Protein AF-A0A1A8PJB1-F1 (afdb_monomer_lite)

pLDDT: mean 85.94, std 9.4, range [40.59, 97.31]

Foldseek 3Di:
DDFDWDDDDDDPDDDDDDDPDPDPPDDPQDFDDPVVVLVVQLVVQVVDPPGDSVCSNPPDDPDDDDDDDDDDDDDDDDDIDTDDDDDDDDPPDDQQAPVDPWDDRNVDDDDDDDPSDDDDDDDDTGNPGDDDQDPVCSVVPPDDD

Radius of gyration: 31.72 Å; chains: 1; bounding box: 58×44×78 Å

InterPro domains:
  IPR052789 Protein SSUH2 homolog [PTHR48465] (6-145)

Sequence (145 aa):
GGGGFLPPPMPAFPAPQPMPGPEQPHWNIPSISEDTAREAFVLYASSKCCYSPAPAKDCVITGMEAFNTYRYTLETFTESRSTEWSHEPYNGQPVDAFTQPPPGAWDIPSKIPTFFAEGKQQIKVPYTSSMKACHNCLGIGHKPC

Secondary structure (DSSP, 8-state):
---PPBPPPPPSSPPPPPPPPPP------PPPPHHHHHHHHHHHHHTSTT--SHHHHH-------PPP------------B----------S----TTSSPPPPTTTSPPPPPPTTS------PPTT-------TTTTTS-SS--

Organism: NCBI:txid704102

Structure (mmCIF, N/CA/C/O backbone):
data_AF-A0A1A8PJB1-F1
#
_entry.id   AF-A0A1A8PJB1-F1
#
loop_
_atom_site.group_PDB
_atom_site.id
_atom_site.type_symbol
_atom_site.label_atom_id
_atom_site.label_alt_id
_atom_site.label_comp_id
_atom_site.label_asym_id
_atom_site.label_entity_id
_atom_site.label_seq_id
_atom_site.pdbx_PDB_ins_code
_atom_site.Cartn_x
_atom_site.Cartn_y
_atom_site.Cartn_z
_atom_site.occupancy
_atom_site.B_iso_or_equiv
_atom_site.auth_seq_id
_atom_site.auth_comp_id
_atom_site.auth_asym_id
_atom_site.auth_atom_id
_atom_site.pdbx_PDB_model_num
ATOM 1 N N . GLY A 1 1 ? 24.171 -3.758 -13.011 1.00 40.59 1 GLY A N 1
ATOM 2 C CA . GLY A 1 1 ? 24.223 -2.573 -12.134 1.00 40.59 1 GLY A CA 1
ATOM 3 C C . GLY A 1 1 ? 22.888 -2.469 -11.442 1.00 40.59 1 GLY A C 1
ATOM 4 O O . GLY A 1 1 ? 21.890 -2.618 -12.131 1.00 40.59 1 GLY A O 1
ATOM 5 N N . GLY A 1 2 ? 22.884 -2.362 -10.113 1.00 46.12 2 GLY A N 1
ATOM 6 C CA . GLY A 1 2 ? 21.705 -2.562 -9.267 1.00 46.12 2 GLY A CA 1
ATOM 7 C C . GLY A 1 2 ? 20.531 -1.653 -9.625 1.00 46.12 2 GLY A C 1
ATOM 8 O O . GLY A 1 2 ? 20.654 -0.432 -9.566 1.00 46.12 2 GLY A O 1
ATOM 9 N N . GLY A 1 3 ? 19.403 -2.271 -9.980 1.00 55.69 3 GLY A N 1
ATOM 10 C CA . GLY A 1 3 ? 18.110 -1.610 -10.123 1.00 55.69 3 GLY A CA 1
ATOM 11 C C . GLY A 1 3 ? 17.572 -1.256 -8.743 1.00 55.69 3 GLY A C 1
ATOM 12 O O . GLY A 1 3 ? 16.820 -2.023 -8.149 1.00 55.69 3 GLY A O 1
ATOM 13 N N . GLY A 1 4 ? 18.028 -0.129 -8.201 1.00 65.31 4 GLY A N 1
ATOM 14 C CA . GLY A 1 4 ? 17.461 0.440 -6.984 1.00 65.31 4 GLY A CA 1
ATOM 15 C C . GLY A 1 4 ? 16.007 0.851 -7.208 1.00 65.31 4 GLY A C 1
ATOM 16 O O . GLY A 1 4 ? 15.612 1.198 -8.322 1.00 65.31 4 GLY A O 1
ATOM 17 N N . PHE A 1 5 ? 15.213 0.806 -6.142 1.00 74.56 5 PHE A N 1
ATOM 18 C CA . PHE A 1 5 ? 13.860 1.351 -6.141 1.00 74.56 5 PHE A CA 1
ATOM 19 C C . PHE A 1 5 ? 13.893 2.832 -6.526 1.00 74.56 5 PHE A C 1
ATOM 21 O O . PHE A 1 5 ? 14.619 3.619 -5.915 1.00 74.56 5 PHE A O 1
ATOM 28 N N . LEU A 1 6 ? 13.123 3.206 -7.549 1.00 82.75 6 LEU A N 1
ATOM 29 C CA . LEU A 1 6 ? 13.047 4.585 -8.021 1.00 82.75 6 LEU A CA 1
ATOM 30 C C . LEU A 1 6 ? 11.912 5.301 -7.276 1.00 82.75 6 LEU A C 1
ATOM 32 O O . LEU A 1 6 ? 10.756 4.898 -7.435 1.00 82.75 6 LEU A O 1
ATOM 36 N N . PRO A 1 7 ? 12.192 6.341 -6.469 1.00 86.19 7 PRO A N 1
ATOM 37 C CA . PRO A 1 7 ? 11.142 7.063 -5.763 1.00 86.19 7 PRO A CA 1
ATOM 38 C C . PRO A 1 7 ? 10.238 7.809 -6.757 1.00 86.19 7 PRO A C 1
ATOM 40 O O . PRO A 1 7 ? 10.724 8.245 -7.807 1.00 86.19 7 PRO A O 1
ATOM 43 N N . PRO A 1 8 ? 8.936 7.957 -6.456 1.00 86.94 8 PRO A N 1
ATOM 44 C CA . PRO A 1 8 ? 8.055 8.798 -7.255 1.00 86.94 8 PRO A CA 1
ATOM 45 C C . PRO A 1 8 ? 8.516 10.261 -7.212 1.00 86.94 8 PRO A C 1
ATOM 47 O O . PRO A 1 8 ? 9.159 10.678 -6.241 1.00 86.94 8 PRO A O 1
ATOM 50 N N . P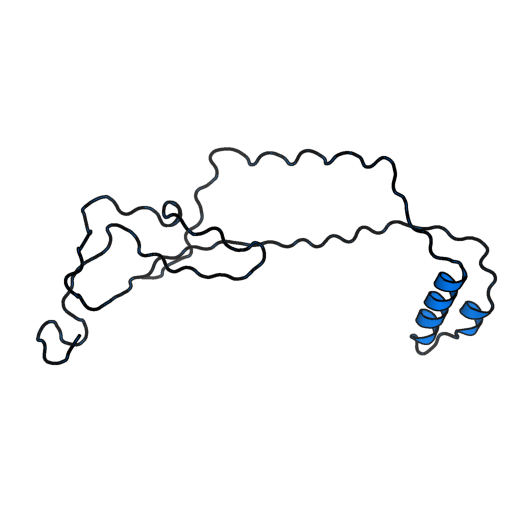RO A 1 9 ? 8.196 11.059 -8.247 1.00 87.81 9 PRO A N 1
ATOM 51 C CA . PRO A 1 9 ? 8.459 12.489 -8.216 1.00 87.81 9 PRO A CA 1
ATOM 52 C C . PRO A 1 9 ? 7.720 13.136 -7.039 1.00 87.81 9 PRO A C 1
ATOM 54 O O . PRO A 1 9 ? 6.590 12.766 -6.712 1.00 87.81 9 PRO A O 1
ATOM 57 N N . MET A 1 10 ? 8.359 14.122 -6.407 1.00 86.31 10 MET A N 1
ATOM 58 C CA . MET A 1 10 ? 7.714 14.910 -5.360 1.00 86.31 10 MET A CA 1
ATOM 59 C C . MET A 1 10 ? 6.486 15.628 -5.939 1.00 86.31 10 MET A C 1
ATOM 61 O O . MET A 1 10 ? 6.605 16.269 -6.988 1.00 86.31 10 MET A O 1
ATOM 65 N N . PRO A 1 11 ? 5.319 15.562 -5.274 1.00 83.00 11 PRO A N 1
ATOM 66 C CA . PRO A 1 11 ? 4.149 16.320 -5.691 1.00 83.00 11 PRO A CA 1
ATOM 67 C C . PRO A 1 11 ? 4.476 17.815 -5.765 1.00 83.00 11 PRO A C 1
ATOM 69 O O . PRO A 1 11 ? 5.016 18.385 -4.819 1.00 83.00 11 PRO A O 1
ATOM 72 N N . ALA A 1 12 ? 4.126 18.460 -6.881 1.00 83.94 12 ALA A N 1
ATOM 73 C CA . ALA A 1 12 ? 4.338 19.899 -7.065 1.00 83.94 12 ALA A CA 1
ATOM 74 C C . ALA A 1 12 ? 3.462 20.755 -6.132 1.00 83.94 12 ALA A C 1
ATOM 76 O O . ALA A 1 12 ? 3.770 21.918 -5.879 1.00 83.94 12 ALA A O 1
ATOM 77 N N . PHE A 1 13 ? 2.378 20.174 -5.614 1.00 83.31 13 PHE A N 1
ATOM 78 C CA . PHE A 1 13 ? 1.441 20.822 -4.709 1.00 83.31 13 PHE A CA 1
ATOM 79 C C . PHE A 1 13 ? 1.197 19.941 -3.482 1.00 83.31 13 PHE A C 1
ATOM 81 O O . PHE A 1 13 ? 1.224 18.711 -3.602 1.00 83.31 13 PHE A O 1
ATOM 88 N N . PRO A 1 14 ? 0.933 20.545 -2.309 1.00 81.19 14 PRO A N 1
ATOM 89 C CA . PRO A 1 14 ? 0.502 19.801 -1.136 1.00 81.19 14 PRO A CA 1
ATOM 90 C C . PRO A 1 14 ? -0.729 18.955 -1.458 1.00 81.19 14 PRO A C 1
ATOM 92 O O . PRO A 1 14 ? -1.630 19.405 -2.171 1.00 81.19 14 PRO A O 1
ATOM 95 N N . ALA A 1 15 ? -0.784 17.743 -0.905 1.00 79.44 15 ALA A N 1
ATOM 96 C CA . ALA A 1 15 ? -2.002 16.951 -0.959 1.00 79.44 15 ALA A CA 1
ATOM 97 C C . ALA A 1 15 ? -3.159 17.760 -0.336 1.00 79.44 15 ALA A C 1
ATOM 99 O O . ALA A 1 15 ? -2.946 18.417 0.693 1.00 79.44 15 ALA A O 1
ATOM 100 N N . PRO A 1 16 ? -4.368 17.734 -0.928 1.00 83.44 16 PRO A N 1
ATOM 101 C CA . PRO A 1 16 ? -5.537 18.348 -0.320 1.00 83.44 16 PRO A CA 1
ATOM 102 C C . PRO A 1 16 ? -5.703 17.839 1.110 1.00 83.44 16 PRO A C 1
ATOM 104 O O . PRO A 1 16 ? -5.630 16.635 1.362 1.00 83.44 16 PRO A O 1
ATOM 107 N N . GLN A 1 17 ? -5.911 18.757 2.051 1.00 80.75 17 GLN A N 1
ATOM 108 C CA . GLN A 1 17 ? -6.223 18.364 3.417 1.00 80.75 17 GLN A CA 1
ATOM 109 C C . GLN A 1 17 ? -7.581 17.648 3.412 1.00 80.75 17 GLN A C 1
ATOM 111 O O . GLN A 1 17 ? -8.526 18.170 2.810 1.00 80.75 17 GLN A O 1
ATOM 116 N N . PRO A 1 18 ? -7.702 16.473 4.055 1.00 79.44 18 PRO A N 1
ATOM 117 C CA . PRO A 1 18 ? -8.993 15.828 4.222 1.00 79.44 18 PRO A CA 1
ATOM 118 C C . PRO A 1 18 ? -9.945 16.801 4.917 1.00 79.44 18 PRO A C 1
ATOM 120 O O . PRO A 1 18 ? -9.634 17.321 5.989 1.00 79.44 18 PRO A O 1
ATOM 123 N N . MET A 1 19 ? -11.097 17.067 4.305 1.00 81.19 19 MET A N 1
ATOM 124 C CA . MET A 1 19 ? -12.145 17.817 4.988 1.00 81.19 19 MET A CA 1
ATOM 125 C C . MET A 1 19 ? -12.679 16.949 6.134 1.00 81.19 19 MET A C 1
ATOM 127 O O . MET A 1 19 ? -12.835 15.738 5.937 1.00 81.19 19 MET A O 1
ATOM 131 N N . PRO A 1 20 ? -12.967 17.526 7.315 1.00 78.56 20 PRO A N 1
ATOM 132 C CA . PRO A 1 20 ? -13.700 16.815 8.349 1.00 78.56 20 PRO A CA 1
ATOM 133 C C . PRO A 1 20 ? -14.960 16.210 7.731 1.00 78.56 20 PRO A C 1
ATOM 135 O O . PRO A 1 20 ? -15.709 16.902 7.036 1.00 78.56 20 PRO A O 1
ATOM 138 N N . GLY A 1 21 ? -15.157 14.907 7.935 1.00 71.38 21 GLY A N 1
ATOM 139 C CA . GLY A 1 21 ? -16.388 14.249 7.515 1.00 71.38 21 GLY A CA 1
ATOM 140 C C . GLY A 1 21 ? -17.603 14.923 8.164 1.00 71.38 21 GLY A C 1
ATOM 141 O O . GLY A 1 21 ? -17.450 15.587 9.194 1.00 71.38 21 GLY A O 1
ATOM 142 N N . PRO A 1 22 ? -18.804 14.776 7.581 1.00 76.75 22 PRO A N 1
ATOM 143 C CA . PRO A 1 22 ? -20.014 15.314 8.184 1.00 76.75 22 PRO A CA 1
ATOM 144 C C . PRO A 1 22 ? -20.141 14.814 9.624 1.00 76.75 22 PRO A C 1
ATOM 146 O O . PRO A 1 22 ? -19.991 13.619 9.894 1.00 76.75 22 PRO A O 1
ATOM 149 N N . GLU A 1 23 ? -20.402 15.744 10.541 1.00 69.50 23 GLU A N 1
ATOM 150 C CA . GLU A 1 23 ? -20.736 15.423 11.923 1.00 69.50 23 GLU A CA 1
ATOM 151 C C . GLU A 1 23 ? -21.934 14.468 11.895 1.00 69.50 23 GLU A C 1
ATOM 153 O O . GLU A 1 23 ? -22.907 14.726 11.187 1.00 69.50 23 GLU A O 1
ATOM 158 N N . GLN A 1 24 ? -21.843 13.325 12.577 1.00 67.00 24 GLN A N 1
ATOM 159 C CA . GLN A 1 24 ? -22.971 12.404 12.690 1.00 67.00 24 GLN A CA 1
ATOM 160 C C . GLN A 1 24 ? -23.766 12.785 13.942 1.00 67.00 24 GLN A C 1
ATOM 162 O O . GLN A 1 24 ? -23.339 12.448 15.048 1.00 67.00 24 GLN A O 1
ATOM 167 N N . PRO A 1 25 ? -24.902 13.498 13.806 1.00 66.62 25 PRO A N 1
ATOM 168 C CA . PRO A 1 25 ? -25.609 14.066 14.951 1.00 66.62 25 PRO A CA 1
ATOM 169 C C . PRO A 1 25 ? -26.384 13.016 15.755 1.00 66.62 25 PRO A C 1
ATOM 171 O O . PRO A 1 25 ? -26.809 13.299 16.870 1.00 66.62 25 PRO A O 1
ATOM 174 N N . HIS A 1 26 ? -26.605 11.819 15.201 1.00 67.19 26 HIS A N 1
ATOM 175 C CA . HIS A 1 26 ? -27.477 10.819 15.807 1.00 67.19 26 HIS A CA 1
ATOM 176 C C . HIS A 1 26 ? -26.881 9.413 15.715 1.00 67.19 26 HIS A C 1
ATOM 178 O O . HIS A 1 26 ? -27.142 8.652 14.781 1.00 67.19 26 HIS A O 1
ATOM 184 N N . TRP A 1 27 ? -26.091 9.051 16.722 1.00 67.31 27 TRP A N 1
ATOM 185 C CA . TRP A 1 27 ? -25.603 7.688 16.896 1.00 67.31 27 TRP A CA 1
ATOM 186 C C . TRP A 1 27 ? -26.711 6.834 17.517 1.00 67.31 27 TRP A C 1
ATOM 188 O O . TRP A 1 27 ? -27.001 6.953 18.704 1.00 67.31 27 TRP A O 1
ATOM 198 N N . ASN A 1 28 ? -27.342 5.964 16.726 1.00 68.81 28 ASN A N 1
ATOM 199 C CA . ASN A 1 28 ? -28.167 4.888 17.280 1.00 68.81 28 ASN A CA 1
ATOM 200 C C . ASN A 1 28 ? -27.234 3.783 17.776 1.00 68.81 28 ASN A C 1
ATOM 202 O O . ASN A 1 28 ? -26.837 2.913 17.004 1.00 68.81 28 ASN A O 1
ATOM 206 N N . ILE A 1 29 ? -26.842 3.860 19.048 1.00 69.62 29 ILE A N 1
ATOM 207 C CA . ILE A 1 29 ? -26.016 2.843 19.700 1.00 69.62 29 ILE A CA 1
ATOM 208 C C . ILE A 1 29 ? -26.941 1.675 20.058 1.00 69.62 29 ILE A C 1
ATOM 210 O O . ILE A 1 29 ? -27.820 1.854 20.904 1.00 69.62 29 ILE A O 1
ATOM 214 N N . PRO A 1 30 ? -26.794 0.492 19.435 1.00 71.62 30 PRO A N 1
ATOM 215 C CA . PRO A 1 30 ? -27.602 -0.658 19.801 1.00 71.62 30 PRO A CA 1
ATOM 216 C C . PRO A 1 30 ? -27.238 -1.061 21.229 1.00 71.62 30 PRO A C 1
ATOM 218 O O . PRO A 1 30 ? -26.091 -1.415 21.507 1.00 71.62 30 PRO A O 1
ATOM 221 N N . SER A 1 31 ? -28.202 -1.001 22.142 1.00 79.12 31 SER A N 1
ATOM 222 C CA . SER A 1 31 ? -28.050 -1.613 23.453 1.00 79.12 31 SER A CA 1
ATOM 223 C C . SER A 1 31 ? -28.301 -3.114 23.331 1.00 79.12 31 SER A C 1
ATOM 225 O O . SER A 1 31 ? -29.216 -3.564 22.640 1.00 79.12 31 SER A O 1
ATOM 227 N N . ILE A 1 32 ? -27.460 -3.907 23.987 1.00 89.00 32 ILE A N 1
ATOM 228 C CA . ILE A 1 32 ? -27.728 -5.334 24.169 1.00 89.00 32 ILE A CA 1
ATOM 229 C C . ILE A 1 32 ? -28.776 -5.509 25.272 1.00 89.00 32 ILE A C 1
ATOM 231 O O . ILE A 1 32 ? -28.885 -4.665 26.164 1.00 89.00 32 ILE A O 1
ATOM 235 N N . SER A 1 33 ? -29.543 -6.600 25.221 1.00 91.50 33 SER A N 1
ATOM 236 C CA . SER A 1 33 ? -30.463 -6.936 26.309 1.00 91.50 33 SER A CA 1
ATOM 237 C C . SER A 1 33 ? -29.695 -7.333 27.570 1.00 91.50 33 SER A C 1
ATOM 239 O O . SER A 1 33 ? -28.541 -7.767 27.498 1.00 91.50 33 SER A O 1
ATOM 241 N N . GLU A 1 34 ? -30.350 -7.224 28.726 1.00 91.19 34 GLU A N 1
ATOM 242 C CA . GLU A 1 34 ? -29.787 -7.674 30.002 1.00 91.19 34 GLU A CA 1
ATOM 243 C C . GLU A 1 34 ? -29.370 -9.151 29.948 1.00 91.19 34 GLU A C 1
ATOM 245 O O . GLU A 1 34 ? -28.266 -9.494 30.369 1.00 91.19 34 GLU A O 1
ATOM 250 N N . ASP A 1 35 ? -30.203 -10.006 29.347 1.00 92.56 35 ASP A N 1
ATOM 251 C CA . ASP A 1 35 ? -29.911 -11.432 29.172 1.00 92.56 35 ASP A CA 1
ATOM 252 C C . ASP A 1 35 ? -28.630 -11.651 28.358 1.00 92.56 35 ASP A C 1
ATOM 254 O O . ASP A 1 35 ? -27.757 -12.418 28.761 1.00 92.56 35 ASP A O 1
ATOM 258 N N . THR A 1 36 ? -28.457 -10.902 27.263 1.00 93.56 36 THR A N 1
ATOM 259 C CA . THR A 1 36 ? -27.252 -10.986 26.422 1.00 93.56 36 THR A CA 1
ATOM 260 C C . THR A 1 36 ? -26.010 -10.539 27.196 1.00 93.56 36 THR A C 1
ATOM 262 O O . THR A 1 36 ? -24.958 -11.179 27.123 1.00 93.56 36 THR A O 1
ATOM 265 N N . ALA A 1 37 ? -26.117 -9.446 27.960 1.00 91.88 37 ALA A N 1
ATOM 266 C CA . ALA A 1 37 ? -25.023 -8.947 28.791 1.00 91.88 37 ALA A CA 1
ATOM 267 C C . ALA A 1 37 ? -24.628 -9.967 29.872 1.00 91.88 37 ALA A C 1
ATOM 269 O O . ALA A 1 37 ? -23.439 -10.210 30.099 1.00 91.88 37 ALA A O 1
ATOM 270 N N . ARG A 1 38 ? -25.623 -10.604 30.496 1.00 94.06 38 ARG A N 1
ATOM 271 C CA . ARG A 1 38 ? -25.445 -11.644 31.512 1.00 94.06 38 ARG A CA 1
ATOM 272 C C . ARG A 1 38 ? -24.772 -12.882 30.937 1.00 94.06 38 ARG A C 1
ATOM 274 O O . ARG A 1 38 ? -23.769 -13.333 31.487 1.00 94.06 38 ARG A O 1
ATOM 281 N N . GLU A 1 39 ? -25.262 -13.403 29.817 1.00 95.50 39 GLU A N 1
ATOM 282 C CA . GLU A 1 39 ? -24.664 -14.557 29.140 1.00 95.50 39 GLU A CA 1
ATOM 283 C C . GLU A 1 39 ? -23.200 -14.297 28.767 1.00 95.50 39 GLU A C 1
ATOM 285 O O . GLU A 1 39 ? -22.327 -15.115 29.070 1.00 9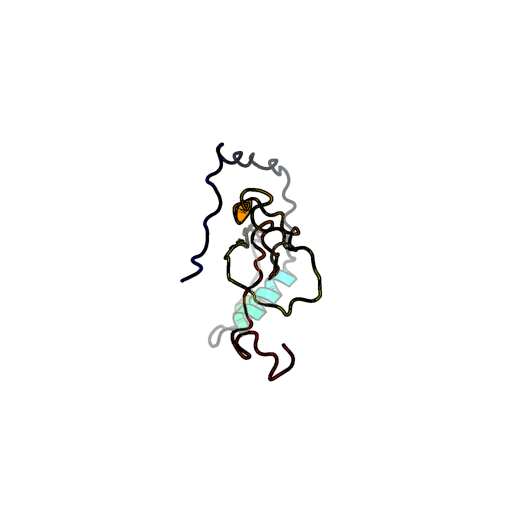5.50 39 GLU A O 1
ATOM 290 N N . ALA A 1 40 ? -22.902 -13.125 28.195 1.00 94.62 40 ALA A N 1
ATOM 291 C CA . ALA A 1 40 ? -21.537 -12.724 27.870 1.00 94.62 40 ALA A CA 1
ATOM 292 C C . ALA A 1 40 ? -20.642 -12.636 29.120 1.00 94.62 40 ALA A C 1
ATOM 294 O O . ALA A 1 40 ? -19.494 -13.094 29.097 1.00 94.62 40 ALA A O 1
ATOM 295 N N . PHE A 1 41 ? -21.158 -12.103 30.233 1.00 94.44 41 PHE A N 1
ATOM 296 C CA . PHE A 1 41 ? -20.407 -12.012 31.485 1.00 94.44 41 PHE A CA 1
ATOM 297 C C . PHE A 1 41 ? -20.142 -13.392 32.105 1.00 94.44 41 PHE A C 1
ATOM 299 O O . PHE A 1 41 ? -19.029 -13.667 32.563 1.00 94.44 41 PHE A O 1
ATOM 306 N N . VAL A 1 42 ? -21.122 -14.298 32.050 1.00 96.44 42 VAL A N 1
ATOM 307 C CA . VAL A 1 42 ? -20.975 -15.694 32.491 1.00 96.44 42 VAL A CA 1
ATOM 308 C C . VAL A 1 42 ? -19.944 -16.437 31.643 1.00 96.44 42 VAL A C 1
ATOM 310 O O . VAL A 1 42 ? -19.098 -17.145 32.200 1.00 96.44 42 VAL A O 1
ATOM 313 N N . LEU A 1 43 ? -19.972 -16.263 30.317 1.00 97.31 43 LEU A N 1
ATOM 314 C CA . LEU A 1 43 ? -18.978 -16.832 29.402 1.00 97.31 43 LEU A CA 1
ATOM 315 C C . LEU A 1 43 ? -17.570 -16.322 29.730 1.00 97.31 43 LEU A C 1
ATOM 317 O O . LEU A 1 43 ? -16.636 -17.117 29.853 1.00 97.31 43 LEU A O 1
ATOM 321 N N . TYR A 1 44 ? -17.423 -15.012 29.945 1.00 96.31 44 TYR A N 1
ATOM 322 C CA . TYR A 1 44 ? -16.152 -14.412 30.344 1.00 96.31 44 TYR A CA 1
ATOM 323 C C . TYR A 1 44 ? -15.642 -14.984 31.671 1.00 96.31 44 TYR A C 1
ATOM 325 O O . TYR A 1 44 ? -14.495 -15.429 31.734 1.00 96.31 44 TYR A O 1
ATOM 333 N N . ALA A 1 45 ? -16.481 -15.027 32.710 1.00 96.75 45 ALA A N 1
ATOM 334 C CA . ALA A 1 45 ? -16.093 -15.553 34.017 1.00 96.75 45 ALA A CA 1
ATOM 335 C C . ALA A 1 45 ? -15.685 -17.032 33.936 1.00 96.75 45 ALA A C 1
ATOM 337 O O . ALA A 1 45 ? -14.649 -17.413 34.471 1.00 96.75 45 ALA A O 1
ATOM 338 N N . SER A 1 46 ? -16.438 -17.840 33.184 1.00 95.81 46 SER A N 1
ATOM 339 C CA . SER A 1 46 ? -16.153 -19.270 32.990 1.00 95.81 46 SER A CA 1
ATOM 340 C C . SER A 1 46 ? -14.855 -19.527 32.211 1.00 95.81 46 SER A C 1
ATOM 342 O O . SER A 1 46 ? -14.259 -20.591 32.347 1.00 95.81 46 SER A O 1
ATOM 344 N N . SER A 1 47 ? -14.388 -18.559 31.410 1.00 96.75 47 SER A N 1
ATOM 345 C CA . SER A 1 47 ? -13.126 -18.662 30.660 1.00 96.75 47 SER A CA 1
ATOM 346 C C . SER A 1 47 ? -11.868 -18.461 31.517 1.00 96.75 47 SER A C 1
ATOM 348 O O . SER A 1 47 ? -10.751 -18.685 31.043 1.00 96.75 47 SER A O 1
ATOM 350 N N . LYS A 1 48 ? -12.011 -18.005 32.768 1.00 95.88 48 LYS A N 1
ATOM 351 C CA . LYS A 1 48 ? -10.891 -17.745 33.681 1.00 95.88 48 LYS A CA 1
ATOM 352 C C . LYS A 1 48 ? -10.782 -18.878 34.700 1.00 95.88 48 LYS A C 1
ATOM 354 O O . LYS A 1 48 ? -11.757 -19.206 35.357 1.00 95.88 48 LYS A O 1
ATOM 359 N N . CYS A 1 49 ? -9.573 -19.420 34.885 1.00 91.50 49 CYS A N 1
ATOM 360 C CA . CYS A 1 49 ? -9.281 -20.593 35.736 1.00 91.50 49 CYS A CA 1
ATOM 361 C C . CYS A 1 49 ? -9.856 -20.548 37.154 1.00 91.50 49 CYS A C 1
ATOM 363 O O . CYS A 1 49 ? -10.003 -21.573 37.809 1.00 91.50 49 CYS A O 1
ATOM 365 N N . CYS A 1 50 ? -10.056 -19.338 37.656 1.00 91.06 50 CYS A N 1
ATOM 366 C CA . CYS A 1 50 ? -10.079 -19.051 39.072 1.00 91.06 50 CYS A CA 1
ATOM 367 C C . CYS A 1 50 ? -11.218 -18.081 39.418 1.00 91.06 50 CYS A C 1
ATOM 369 O O . CYS A 1 50 ? -11.284 -17.575 40.536 1.00 91.06 50 CYS A O 1
ATOM 371 N N . TYR A 1 51 ? -12.099 -17.791 38.453 1.00 94.69 51 TYR A N 1
ATOM 372 C CA . TYR A 1 51 ? -13.312 -17.013 38.680 1.00 94.69 51 TYR A CA 1
ATOM 373 C C . TYR A 1 51 ? -14.476 -17.973 38.885 1.00 94.69 51 TYR A C 1
ATOM 375 O O . TYR A 1 51 ? -14.654 -18.931 38.136 1.00 94.69 51 TYR A O 1
ATOM 383 N N . SER A 1 52 ? -15.297 -17.699 39.895 1.00 92.69 52 SER A N 1
ATOM 384 C CA . SER A 1 52 ? -16.607 -18.332 39.979 1.00 92.69 52 SER A CA 1
ATOM 385 C C . SER A 1 52 ? -17.551 -17.631 38.999 1.00 92.69 52 SER A C 1
ATOM 387 O O . SER A 1 52 ? -17.611 -16.401 39.013 1.00 92.69 52 SER A O 1
ATOM 389 N N . PRO A 1 53 ? -18.319 -18.362 38.174 1.00 94.25 53 PRO A N 1
ATOM 390 C CA . PRO A 1 53 ? -19.362 -17.766 37.348 1.00 94.25 53 PRO A CA 1
ATOM 391 C C . PRO A 1 53 ? -20.635 -17.442 38.146 1.00 94.25 53 PRO A C 1
ATOM 393 O O . PRO A 1 53 ? -21.511 -16.766 37.615 1.00 94.25 53 PRO A O 1
ATOM 396 N N . ALA A 1 54 ? -20.762 -17.912 39.397 1.00 94.38 54 ALA A N 1
ATOM 397 C CA . ALA A 1 54 ? -21.968 -17.718 40.208 1.00 94.38 54 ALA A CA 1
ATOM 398 C C . ALA A 1 54 ? -22.343 -16.231 40.389 1.00 94.38 54 ALA A C 1
ATOM 400 O O . ALA A 1 54 ? -23.482 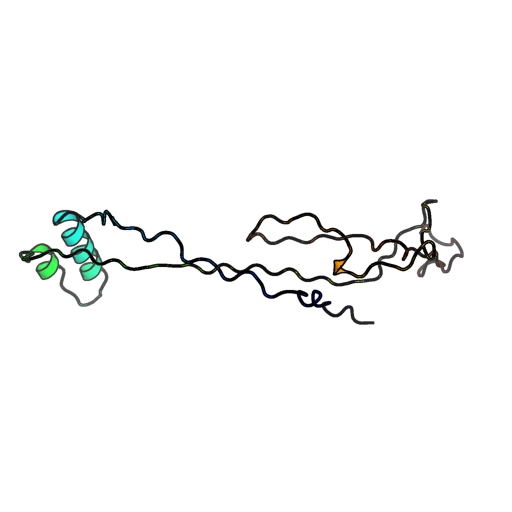-15.884 40.090 1.00 94.38 54 ALA A O 1
ATOM 401 N N . PRO A 1 55 ? -21.411 -15.308 40.718 1.00 93.38 55 PRO A N 1
ATOM 402 C CA . PRO A 1 55 ? -21.738 -13.885 40.791 1.00 93.38 55 PRO A CA 1
ATOM 403 C C . PRO A 1 55 ? -22.262 -13.303 39.474 1.00 93.38 55 PRO A C 1
ATOM 405 O O . PRO A 1 55 ? -23.126 -12.444 39.511 1.00 93.38 55 PRO A O 1
ATOM 408 N N . ALA A 1 56 ? -21.779 -13.765 38.315 1.00 93.00 56 ALA A N 1
ATOM 409 C CA . ALA A 1 56 ? -22.261 -13.290 37.015 1.00 93.00 56 ALA A CA 1
ATOM 410 C C . ALA A 1 56 ? -23.664 -13.826 36.669 1.00 93.00 56 ALA A C 1
ATOM 412 O O . ALA A 1 56 ? -24.412 -13.169 35.951 1.00 93.00 56 ALA A O 1
ATOM 413 N N . LYS A 1 57 ? -24.030 -15.011 37.178 1.00 92.62 57 LYS A N 1
ATOM 414 C CA . LYS A 1 57 ? -25.367 -15.599 36.999 1.00 92.62 57 LYS A CA 1
ATOM 415 C C . LYS A 1 57 ? -26.394 -14.937 37.909 1.00 92.62 57 LYS A C 1
ATOM 417 O O . LYS A 1 57 ? -27.443 -14.519 37.427 1.00 92.62 57 LYS A O 1
ATOM 422 N N . ASP A 1 58 ? -26.049 -14.807 39.186 1.00 93.50 58 ASP A N 1
ATOM 423 C CA . ASP A 1 58 ? -27.002 -14.510 40.256 1.00 93.50 58 ASP A CA 1
ATOM 424 C C . ASP A 1 58 ? -27.059 -13.017 40.624 1.00 93.50 58 ASP A C 1
ATOM 426 O O . ASP A 1 58 ? -27.889 -12.611 41.439 1.00 93.50 58 ASP A O 1
ATOM 430 N N . CYS A 1 59 ? -26.186 -12.171 40.058 1.00 89.62 59 CYS A N 1
ATOM 431 C CA . CYS A 1 59 ? -26.218 -10.739 40.346 1.00 89.62 59 CYS A CA 1
ATOM 432 C C . CYS A 1 59 ? -27.466 -10.052 39.782 1.00 89.62 59 CYS A C 1
ATOM 434 O O . CYS A 1 59 ? -27.979 -10.383 38.709 1.00 89.62 59 CYS A O 1
ATOM 436 N N . VAL A 1 60 ? -27.904 -9.009 40.482 1.00 91.94 60 VAL A N 1
ATOM 437 C CA . VAL A 1 60 ? -28.895 -8.062 39.971 1.00 91.94 60 VAL A CA 1
ATOM 438 C C . VAL A 1 60 ? -28.152 -6.968 39.210 1.00 91.94 60 VAL A C 1
ATOM 440 O O . VAL A 1 60 ? -27.285 -6.303 39.779 1.00 91.94 60 VAL A O 1
ATOM 443 N N . ILE A 1 61 ? -28.475 -6.786 37.929 1.00 88.94 61 ILE A N 1
ATOM 444 C CA . ILE A 1 61 ? -27.927 -5.690 37.127 1.00 88.94 61 ILE A CA 1
ATOM 445 C C . ILE A 1 61 ? -28.706 -4.426 37.495 1.00 88.94 61 ILE A C 1
ATOM 447 O O . ILE A 1 61 ? -29.910 -4.339 37.284 1.00 88.94 61 ILE A O 1
ATOM 451 N N . THR A 1 62 ? -28.027 -3.455 38.105 1.00 91.56 62 THR A N 1
ATOM 452 C CA . THR A 1 62 ? -28.651 -2.213 38.596 1.00 91.56 62 THR A CA 1
ATOM 453 C C . THR A 1 62 ? -28.623 -1.076 37.577 1.00 91.56 62 THR A C 1
ATOM 455 O O . THR A 1 62 ? -29.320 -0.080 37.753 1.00 91.56 62 THR A O 1
ATOM 458 N N . GLY A 1 63 ? -27.830 -1.217 36.514 1.00 89.62 63 GLY A N 1
ATOM 459 C CA . GLY A 1 63 ? -27.713 -0.241 35.439 1.00 89.62 63 GLY A CA 1
ATOM 460 C C . GLY A 1 63 ? -26.963 -0.819 34.243 1.00 89.62 63 GLY A C 1
ATOM 461 O O . GLY A 1 63 ? -26.054 -1.634 34.402 1.00 89.62 63 GLY A O 1
ATOM 462 N N . MET A 1 64 ? -27.358 -0.395 33.045 1.00 88.38 64 MET A N 1
ATOM 463 C CA . MET A 1 64 ? -26.710 -0.756 31.787 1.00 88.38 64 MET A CA 1
ATOM 464 C C . MET A 1 64 ? -26.427 0.512 30.991 1.00 88.38 64 MET A C 1
ATOM 466 O O . MET A 1 64 ? -27.351 1.198 30.559 1.00 88.38 64 MET A O 1
ATOM 470 N N . GLU A 1 65 ? -25.146 0.801 30.781 1.00 87.12 65 GLU A N 1
ATOM 471 C CA . GLU A 1 65 ? -24.687 1.922 29.965 1.00 87.12 65 GLU A CA 1
ATOM 472 C C . GLU A 1 65 ? -23.920 1.382 28.760 1.00 87.12 65 GLU A C 1
ATOM 474 O O . GLU A 1 65 ? -22.958 0.623 28.896 1.00 87.12 65 GLU A O 1
ATOM 479 N N . ALA A 1 66 ? -24.366 1.753 27.562 1.00 82.25 66 ALA A N 1
ATOM 480 C CA . ALA A 1 66 ? -23.671 1.404 26.335 1.00 82.25 66 ALA A CA 1
ATOM 481 C C . ALA A 1 66 ? -22.568 2.435 26.063 1.00 82.25 66 ALA A C 1
ATOM 483 O O . ALA A 1 66 ? -22.845 3.623 25.903 1.00 82.25 66 ALA A O 1
ATOM 484 N N . PHE A 1 67 ? -21.320 1.969 25.977 1.00 79.00 67 PHE A N 1
ATOM 485 C CA . PHE A 1 67 ? -20.176 2.797 25.599 1.00 79.00 67 PHE A CA 1
ATOM 486 C C . PHE A 1 67 ? -19.760 2.524 24.158 1.00 79.00 67 PHE A C 1
ATOM 488 O O . PHE A 1 67 ? -19.694 1.377 23.714 1.00 79.00 67 PHE A O 1
ATOM 495 N N . ASN A 1 68 ? -19.398 3.587 23.444 1.00 73.00 68 ASN A N 1
ATOM 496 C CA . ASN A 1 68 ? -18.820 3.473 22.113 1.00 73.00 68 ASN A CA 1
ATOM 497 C C . ASN A 1 68 ? -17.327 3.153 22.213 1.00 73.00 68 ASN A C 1
ATOM 499 O O . ASN A 1 68 ? -16.577 3.848 22.897 1.00 73.00 68 ASN A O 1
ATOM 503 N N . THR A 1 69 ? -16.882 2.138 21.478 1.00 73.94 69 THR A N 1
ATOM 504 C CA . THR A 1 69 ? -15.462 1.917 21.188 1.00 73.94 69 THR A CA 1
ATOM 505 C C . THR A 1 69 ? -15.250 2.071 19.690 1.00 73.94 69 THR A C 1
ATOM 507 O O . THR A 1 69 ? -15.933 1.435 18.887 1.00 73.94 69 THR A O 1
ATOM 510 N N . TYR A 1 70 ? -14.295 2.915 19.308 1.00 70.88 70 TYR A N 1
ATOM 511 C CA . TYR A 1 70 ? -13.876 3.040 17.920 1.00 70.88 70 TYR A CA 1
ATOM 512 C C . TYR A 1 70 ? -12.795 2.004 17.644 1.00 70.88 70 TYR A C 1
ATOM 514 O O . TYR A 1 70 ? -11.715 2.048 18.231 1.00 70.88 70 TYR A O 1
ATOM 522 N N . ARG A 1 71 ? -13.075 1.082 16.724 1.00 79.69 71 ARG A N 1
ATOM 523 C CA . ARG A 1 71 ? -12.064 0.183 16.172 1.00 79.69 71 ARG A CA 1
ATOM 524 C C . ARG A 1 71 ? -11.823 0.578 14.725 1.00 79.69 71 ARG A C 1
ATOM 526 O O . ARG A 1 71 ? -12.679 0.344 13.879 1.00 79.69 71 ARG A O 1
ATOM 533 N N . TYR A 1 72 ? -10.679 1.193 14.459 1.00 78.88 72 TYR A N 1
ATOM 534 C CA . TYR A 1 72 ? -10.229 1.481 13.103 1.00 78.88 72 TYR A CA 1
ATOM 535 C C . TYR A 1 72 ? -9.135 0.489 12.706 1.00 78.88 72 TYR A C 1
ATOM 537 O O . TYR A 1 72 ? -8.317 0.090 13.535 1.00 78.88 72 TYR A O 1
ATOM 545 N N . THR A 1 73 ? -9.125 0.109 11.432 1.00 83.56 73 THR A N 1
ATOM 546 C CA . THR A 1 73 ? -8.016 -0.618 10.811 1.00 83.56 73 THR A CA 1
ATOM 547 C C . THR A 1 73 ? -7.400 0.314 9.780 1.00 83.56 73 THR A C 1
ATOM 549 O O . THR A 1 73 ? -8.100 0.819 8.904 1.00 83.56 73 THR A O 1
ATOM 552 N N . LEU A 1 74 ? -6.103 0.577 9.914 1.00 85.56 74 LEU A N 1
ATOM 553 C CA . LEU A 1 74 ? -5.326 1.301 8.915 1.00 85.56 74 LEU A CA 1
ATOM 554 C C . LEU A 1 74 ? -4.720 0.276 7.966 1.00 85.56 74 LEU A C 1
ATOM 556 O O . LEU A 1 74 ? -3.799 -0.446 8.341 1.00 85.56 74 LEU A O 1
ATOM 560 N N . GLU A 1 75 ? -5.238 0.224 6.747 1.00 84.38 75 GLU A N 1
ATOM 561 C CA . GLU A 1 75 ? -4.619 -0.522 5.659 1.00 84.38 75 GLU A CA 1
ATOM 562 C C . GLU A 1 75 ? -3.854 0.468 4.783 1.00 84.38 75 GLU A C 1
ATOM 564 O O . GLU A 1 75 ? -4.378 1.510 4.384 1.00 84.38 75 GLU A O 1
ATOM 569 N N . THR A 1 76 ? -2.588 0.167 4.513 1.00 85.75 76 THR A N 1
ATOM 570 C CA . THR A 1 76 ? -1.751 0.943 3.600 1.00 85.75 76 THR A CA 1
ATOM 571 C C . THR A 1 76 ? -1.340 0.052 2.442 1.00 85.75 76 THR A C 1
ATOM 573 O O . THR A 1 76 ? -1.098 -1.142 2.606 1.00 85.75 76 THR A O 1
ATOM 576 N N . PHE A 1 77 ? -1.270 0.630 1.250 1.00 87.75 77 PHE A N 1
ATOM 577 C CA . PHE A 1 77 ? -0.690 -0.023 0.086 1.00 87.75 77 PHE A CA 1
ATOM 578 C C . PHE A 1 77 ? 0.390 0.889 -0.484 1.00 87.75 77 PHE A C 1
ATOM 580 O O . PHE A 1 77 ? 0.303 2.116 -0.387 1.00 87.75 77 PHE A O 1
ATOM 587 N N . THR A 1 78 ? 1.431 0.289 -1.046 1.00 88.62 78 THR A N 1
ATOM 588 C CA . THR A 1 78 ? 2.558 1.011 -1.631 1.00 88.62 78 THR A CA 1
ATOM 589 C C . THR A 1 78 ? 2.821 0.493 -3.035 1.00 88.62 78 THR A C 1
ATOM 591 O O . THR A 1 78 ? 2.619 -0.682 -3.335 1.00 88.62 78 THR A O 1
ATOM 594 N N . GLU A 1 79 ? 3.262 1.387 -3.914 1.00 90.62 79 GLU A N 1
ATOM 595 C CA . GLU A 1 79 ? 3.758 1.029 -5.238 1.00 90.62 79 GLU A CA 1
ATOM 596 C C . GLU A 1 79 ? 5.270 1.240 -5.266 1.00 90.62 79 GLU A C 1
ATOM 598 O O . GLU A 1 79 ? 5.783 2.252 -4.788 1.00 90.62 79 GLU A O 1
ATOM 603 N N . SER A 1 80 ? 5.985 0.286 -5.856 1.00 91.06 80 SER A N 1
ATOM 604 C CA . SER A 1 80 ? 7.422 0.383 -6.081 1.00 91.06 80 SER A CA 1
ATOM 605 C C . SER A 1 80 ? 7.731 0.071 -7.539 1.00 91.06 80 SER A C 1
ATOM 607 O O . SER A 1 80 ? 7.204 -0.906 -8.076 1.00 91.06 80 SER A O 1
ATOM 609 N N . ARG A 1 81 ? 8.598 0.869 -8.169 1.00 93.12 81 ARG A N 1
ATOM 610 C CA . ARG A 1 81 ? 9.046 0.653 -9.550 1.00 93.12 81 ARG A CA 1
ATOM 611 C C . ARG A 1 81 ? 10.554 0.436 -9.593 1.00 93.12 81 ARG A C 1
ATOM 613 O O . ARG A 1 81 ? 11.315 1.148 -8.934 1.00 93.12 81 ARG A O 1
ATOM 620 N N . SER A 1 82 ? 10.974 -0.544 -10.385 1.00 92.50 82 SER A N 1
ATOM 621 C CA . SER A 1 82 ? 12.372 -0.840 -10.683 1.00 92.50 82 SER A CA 1
ATOM 622 C C . SER A 1 82 ? 12.526 -1.158 -12.167 1.00 92.50 82 SER A C 1
ATOM 624 O O . SER A 1 82 ? 11.574 -1.573 -12.831 1.00 92.50 82 SER A O 1
ATOM 626 N N . THR A 1 83 ? 13.733 -0.945 -12.683 1.00 91.25 83 THR A N 1
ATOM 627 C CA . THR A 1 83 ? 14.067 -1.209 -14.083 1.00 91.25 83 THR A CA 1
ATOM 628 C C . THR A 1 83 ? 15.172 -2.247 -14.149 1.00 91.25 83 THR A C 1
ATOM 630 O O . THR A 1 83 ? 16.191 -2.131 -13.464 1.00 91.25 83 THR A O 1
ATOM 633 N N . GLU A 1 84 ? 14.991 -3.239 -15.014 1.00 92.00 84 GLU A N 1
ATOM 634 C CA . GLU A 1 84 ? 15.986 -4.264 -15.305 1.00 92.00 84 GLU A CA 1
ATOM 635 C C . GLU A 1 84 ? 16.088 -4.521 -16.810 1.00 92.00 84 GLU A C 1
ATOM 637 O O . GLU A 1 84 ? 15.164 -4.243 -17.576 1.00 92.00 84 GLU A O 1
ATOM 642 N N . TRP A 1 85 ? 17.237 -5.040 -17.241 1.00 90.62 85 TRP A N 1
ATOM 643 C CA . TRP A 1 85 ? 17.426 -5.462 -18.624 1.00 90.62 85 TRP A CA 1
ATOM 644 C C . TRP A 1 85 ? 16.808 -6.841 -18.833 1.00 90.62 85 TRP A C 1
ATOM 646 O O . TRP A 1 85 ? 17.235 -7.808 -18.204 1.00 90.62 85 TRP A O 1
ATOM 656 N N . SER A 1 86 ? 15.870 -6.937 -19.773 1.00 90.62 86 SER A N 1
ATOM 657 C CA . SER A 1 86 ? 15.349 -8.209 -20.275 1.00 90.62 86 SER A CA 1
ATOM 658 C C . SER A 1 86 ? 15.912 -8.503 -21.667 1.00 90.62 86 SER A C 1
ATOM 660 O O . SER A 1 86 ? 16.174 -7.581 -22.443 1.00 90.62 86 SER A O 1
ATOM 662 N N . HIS A 1 87 ? 16.126 -9.783 -21.969 1.00 88.81 87 HIS A N 1
ATOM 663 C CA . HIS A 1 87 ? 16.646 -10.253 -23.251 1.00 88.81 87 HIS A CA 1
ATOM 664 C C . HIS A 1 87 ? 15.673 -11.270 -23.844 1.00 88.81 87 HIS A C 1
ATOM 666 O O . HIS A 1 87 ? 15.277 -12.213 -23.164 1.00 88.81 87 HIS A O 1
ATOM 672 N N . GLU A 1 88 ? 15.339 -11.102 -25.119 1.00 88.19 88 GLU A N 1
ATOM 673 C CA . GLU A 1 88 ? 14.479 -12.016 -25.869 1.00 88.19 88 GLU A CA 1
ATOM 674 C C . GLU A 1 88 ? 15.055 -12.258 -27.273 1.00 88.19 88 GLU A C 1
ATOM 676 O O . GLU A 1 88 ? 15.764 -11.389 -27.800 1.00 88.19 88 GLU A O 1
ATOM 681 N N . PRO A 1 89 ? 14.786 -13.420 -27.894 1.00 89.00 89 PRO A N 1
ATOM 682 C CA . PRO A 1 89 ? 15.207 -13.681 -29.263 1.00 89.00 89 PRO A CA 1
ATOM 683 C C . PRO A 1 89 ? 14.600 -12.676 -30.242 1.00 89.00 89 PRO A C 1
ATOM 685 O O . PRO A 1 89 ? 13.410 -12.345 -30.187 1.00 89.00 89 PRO A O 1
ATOM 688 N N . TYR A 1 90 ? 15.418 -12.206 -31.180 1.00 87.12 90 TYR A N 1
ATOM 689 C CA . TYR A 1 90 ? 14.959 -11.285 -32.205 1.00 87.12 90 TYR A CA 1
ATOM 690 C C . TYR A 1 90 ? 14.153 -12.020 -33.282 1.00 87.12 90 TYR A C 1
ATOM 692 O O . TYR A 1 90 ? 14.704 -12.779 -34.072 1.00 87.12 90 TYR A O 1
ATOM 700 N N . ASN A 1 91 ? 12.850 -11.748 -33.337 1.00 87.94 91 ASN A N 1
ATOM 701 C CA . ASN A 1 91 ? 11.908 -12.383 -34.265 1.00 87.94 91 ASN A CA 1
ATOM 702 C C . ASN A 1 91 ? 11.443 -11.435 -35.393 1.00 87.94 91 ASN A C 1
ATOM 704 O O . ASN A 1 91 ? 10.316 -11.542 -35.863 1.00 87.94 91 ASN A O 1
ATOM 708 N N . GLY A 1 92 ? 12.268 -10.454 -35.785 1.00 86.75 92 GLY A N 1
ATOM 709 C CA . GLY A 1 92 ? 11.890 -9.447 -36.794 1.00 86.75 92 GLY A CA 1
ATOM 710 C C . GLY A 1 92 ? 11.038 -8.292 -36.253 1.00 86.75 92 GLY A C 1
ATOM 711 O O . GLY A 1 92 ? 10.464 -7.527 -37.022 1.00 86.75 92 GLY A O 1
ATOM 712 N N . GLN A 1 93 ? 10.951 -8.162 -34.928 1.00 87.50 93 GLN A N 1
ATOM 713 C CA . GLN A 1 93 ? 10.210 -7.088 -34.266 1.00 87.50 93 GLN A CA 1
ATOM 714 C C . GLN A 1 93 ? 10.861 -5.718 -34.560 1.00 87.50 93 GLN A C 1
ATOM 716 O O . GLN A 1 93 ? 12.069 -5.651 -34.811 1.00 87.50 93 GLN A O 1
ATOM 721 N N . PRO A 1 94 ? 10.123 -4.598 -34.525 1.00 85.62 94 PRO A N 1
ATOM 722 C CA . PRO A 1 94 ? 10.738 -3.279 -34.633 1.00 85.62 94 PRO A CA 1
ATOM 723 C C . PRO A 1 94 ? 11.638 -2.994 -33.420 1.00 85.62 94 PRO A C 1
ATOM 725 O O . PRO A 1 94 ? 11.285 -3.291 -32.277 1.00 85.62 94 PRO A O 1
ATOM 728 N N . VAL A 1 95 ? 12.804 -2.397 -33.673 1.00 88.81 95 VAL A N 1
ATOM 729 C CA . VAL A 1 95 ? 13.713 -1.904 -32.630 1.00 88.81 95 VAL A CA 1
ATOM 730 C C . VAL A 1 95 ? 13.531 -0.405 -32.521 1.00 88.81 95 VAL A C 1
ATOM 732 O O . VAL A 1 95 ? 13.803 0.328 -33.464 1.00 88.81 95 VAL A O 1
ATOM 735 N N . ASP A 1 96 ? 13.044 0.030 -31.367 1.00 87.31 96 ASP A N 1
ATOM 736 C CA . ASP A 1 96 ? 12.604 1.401 -31.123 1.00 87.31 96 ASP A CA 1
ATOM 737 C C . ASP A 1 96 ? 13.659 2.279 -30.435 1.00 87.31 96 ASP A C 1
ATOM 739 O O . ASP A 1 96 ? 13.379 3.450 -30.158 1.00 87.31 96 ASP A O 1
ATOM 743 N N . ALA A 1 97 ? 14.868 1.760 -30.174 1.00 86.44 97 ALA A N 1
ATOM 744 C CA . ALA A 1 97 ? 15.931 2.555 -29.565 1.00 86.44 97 ALA A CA 1
ATOM 745 C C . ALA A 1 97 ? 16.208 3.842 -30.337 1.00 86.44 97 ALA A C 1
ATOM 747 O O . ALA A 1 97 ? 16.267 3.856 -31.565 1.00 86.44 97 ALA A O 1
ATOM 748 N N . PHE A 1 98 ? 16.429 4.913 -29.575 1.00 80.69 98 PHE A N 1
ATOM 749 C CA . PHE A 1 98 ? 16.788 6.245 -30.070 1.00 80.69 98 PHE A CA 1
ATOM 750 C C . PHE A 1 98 ? 15.729 6.932 -30.940 1.00 80.69 98 PHE A C 1
ATOM 752 O O . PHE A 1 98 ? 15.979 8.034 -31.420 1.00 80.69 98 PHE A O 1
ATOM 759 N N . THR A 1 99 ? 14.536 6.347 -31.098 1.00 88.00 99 THR A N 1
ATOM 760 C CA . THR A 1 99 ? 13.418 7.037 -31.763 1.00 88.00 99 THR A CA 1
ATOM 761 C C . THR A 1 99 ? 13.019 8.288 -30.974 1.00 88.00 99 THR A C 1
ATOM 763 O O . THR A 1 99 ? 12.674 9.309 -31.563 1.00 88.00 99 THR A O 1
ATOM 766 N N . GLN A 1 100 ? 13.081 8.210 -29.638 1.00 91.06 100 GLN A N 1
ATOM 767 C CA . GLN A 1 100 ? 12.787 9.284 -28.683 1.00 91.06 100 GLN A CA 1
ATOM 768 C C . GLN A 1 100 ? 13.589 9.063 -27.384 1.00 91.06 100 GLN A C 1
ATOM 770 O O . GLN A 1 100 ? 14.071 7.949 -27.154 1.00 91.06 100 GLN A O 1
ATOM 775 N N . PRO A 1 101 ? 13.729 10.081 -26.513 1.00 92.38 101 PRO A N 1
ATOM 776 C CA . PRO A 1 101 ? 14.239 9.878 -25.160 1.00 92.38 101 PRO A CA 1
ATOM 777 C C . PRO A 1 101 ? 13.378 8.858 -24.387 1.00 92.38 101 PRO A C 1
ATOM 779 O O . PRO A 1 101 ? 12.152 8.995 -24.383 1.00 92.38 101 PRO A O 1
ATOM 782 N N . PRO A 1 102 ? 13.979 7.852 -23.725 1.00 92.00 102 PRO A N 1
ATOM 783 C CA . PRO A 1 102 ? 13.235 6.921 -22.884 1.00 92.00 102 PRO A CA 1
ATOM 784 C C . PRO A 1 102 ? 12.506 7.642 -21.739 1.00 92.00 102 PRO A C 1
ATOM 786 O O . PRO A 1 102 ? 13.113 8.504 -21.095 1.00 92.00 102 PRO A O 1
ATOM 789 N N . PRO A 1 103 ? 11.239 7.295 -21.451 1.00 93.12 103 PRO A N 1
ATOM 790 C CA . PRO A 1 103 ? 10.509 7.868 -20.325 1.00 93.12 103 PRO A CA 1
ATOM 791 C C . PRO A 1 103 ? 11.102 7.419 -18.984 1.00 93.12 103 PRO A C 1
ATOM 793 O O . PRO A 1 103 ? 11.700 6.341 -18.876 1.00 93.12 103 PRO A O 1
ATOM 796 N N . GLY A 1 104 ? 10.897 8.218 -17.934 1.00 91.06 104 GLY A N 1
ATOM 797 C CA . GLY A 1 104 ? 11.178 7.793 -16.568 1.00 91.06 104 GLY A CA 1
ATOM 798 C C . GLY A 1 104 ? 10.233 6.671 -16.131 1.00 91.06 104 GLY A C 1
ATOM 799 O O . GLY A 1 104 ? 9.130 6.519 -16.652 1.00 91.06 104 GLY A O 1
ATOM 800 N N . ALA A 1 105 ? 10.631 5.881 -15.130 1.00 91.75 105 ALA A N 1
ATOM 801 C CA . ALA A 1 105 ? 9.831 4.740 -14.671 1.00 91.75 105 ALA A CA 1
ATOM 802 C C . ALA A 1 105 ? 8.416 5.129 -14.203 1.00 91.75 105 ALA A C 1
ATOM 804 O O . ALA A 1 105 ? 7.490 4.333 -14.341 1.00 91.75 105 ALA A O 1
ATOM 805 N N . TRP A 1 106 ? 8.242 6.345 -13.674 1.00 92.12 106 TRP A N 1
ATOM 806 C CA . TRP A 1 106 ? 6.953 6.886 -13.228 1.00 92.12 106 TRP A CA 1
ATOM 807 C C . TRP A 1 106 ? 6.125 7.531 -14.347 1.00 92.12 106 TRP A C 1
ATOM 809 O O . TRP A 1 106 ? 4.916 7.666 -14.187 1.00 92.12 106 TRP A O 1
ATOM 819 N N . ASP A 1 107 ? 6.739 7.843 -15.492 1.00 93.19 107 ASP A N 1
ATOM 820 C CA . ASP A 1 107 ? 6.051 8.376 -16.679 1.00 93.19 107 ASP A CA 1
ATOM 821 C C . ASP A 1 107 ? 5.395 7.262 -17.515 1.00 93.19 107 ASP A C 1
ATOM 823 O O . ASP A 1 107 ? 4.562 7.520 -18.384 1.00 93.19 107 ASP A O 1
ATOM 827 N N . ILE A 1 108 ? 5.765 6.001 -17.262 1.00 93.88 108 ILE A N 1
ATOM 828 C CA . ILE A 1 108 ? 5.179 4.835 -17.924 1.00 93.88 108 ILE A CA 1
ATOM 829 C C . ILE A 1 108 ? 3.814 4.533 -17.286 1.00 93.88 108 ILE A C 1
ATOM 831 O O . ILE A 1 108 ? 3.744 4.305 -16.072 1.00 93.88 108 ILE A O 1
ATOM 835 N N . PRO A 1 109 ? 2.719 4.479 -18.062 1.00 93.19 109 PRO A N 1
ATOM 836 C CA . PRO A 1 109 ? 1.408 4.160 -17.516 1.00 93.19 109 PRO A CA 1
ATOM 837 C C . PRO A 1 109 ? 1.358 2.699 -17.051 1.00 93.19 109 PRO A C 1
ATOM 839 O O . PRO A 1 109 ? 1.590 1.776 -17.833 1.00 93.19 109 PRO A O 1
ATOM 842 N N . SER A 1 110 ? 1.024 2.486 -15.778 1.00 91.81 110 SER A N 1
ATOM 843 C CA . SER A 1 110 ? 0.690 1.172 -15.222 1.00 91.81 110 SER A CA 1
ATOM 844 C C . SER A 1 110 ? -0.827 0.993 -15.169 1.00 91.81 110 SER A C 1
ATOM 846 O O . SER A 1 110 ? -1.590 1.963 -15.158 1.00 91.81 110 SER A O 1
ATOM 848 N N . LYS A 1 111 ? -1.298 -0.258 -15.154 1.00 91.69 111 LYS A N 1
ATOM 849 C CA . LYS A 1 111 ? -2.722 -0.515 -14.904 1.00 91.69 111 LYS A CA 1
ATOM 850 C C . LYS A 1 111 ? -3.001 -0.275 -13.425 1.00 91.69 111 LYS A C 1
ATOM 852 O O . LYS A 1 111 ? -2.242 -0.756 -12.586 1.00 91.69 111 LYS A O 1
ATOM 857 N N . ILE A 1 112 ? -4.107 0.399 -13.123 1.00 88.88 112 ILE A N 1
ATOM 858 C CA . ILE A 1 112 ? -4.556 0.618 -11.745 1.00 88.88 112 ILE A CA 1
ATOM 859 C C . ILE A 1 112 ? -4.76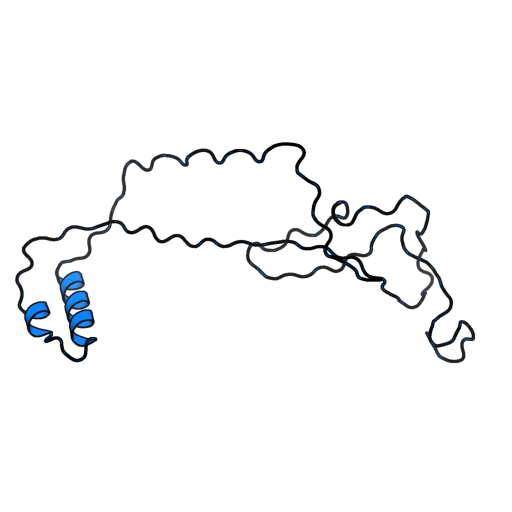0 -0.756 -11.078 1.00 88.88 112 ILE A C 1
ATOM 861 O O . ILE A 1 112 ? -5.539 -1.560 -11.603 1.00 88.88 112 ILE A O 1
ATOM 865 N N . PRO A 1 113 ? -4.044 -1.068 -9.981 1.00 88.00 113 PRO A N 1
ATOM 866 C CA . PRO A 1 113 ? -4.197 -2.340 -9.290 1.00 88.00 113 PRO A CA 1
ATOM 867 C C . PRO A 1 113 ? -5.500 -2.372 -8.485 1.00 88.00 113 PRO A C 1
ATOM 869 O O . PRO A 1 113 ? -6.089 -1.339 -8.165 1.00 88.00 113 PRO A O 1
ATOM 872 N N . THR A 1 114 ? -5.934 -3.573 -8.109 1.00 88.88 114 THR A N 1
ATOM 873 C CA . THR A 1 114 ? -6.960 -3.731 -7.076 1.00 88.88 114 THR A CA 1
ATOM 874 C C . THR A 1 114 ? -6.403 -3.208 -5.752 1.00 88.88 114 THR A C 1
ATOM 876 O O . THR A 1 114 ? -5.347 -3.654 -5.306 1.00 88.88 114 THR A O 1
ATOM 879 N N . PHE A 1 115 ? -7.091 -2.247 -5.132 1.00 87.00 115 PHE A N 1
ATOM 880 C CA . PHE A 1 115 ? -6.653 -1.681 -3.856 1.00 87.00 115 PHE A CA 1
ATOM 881 C C . PHE A 1 115 ? -6.572 -2.759 -2.769 1.00 87.00 115 PHE A C 1
ATOM 883 O O . PHE A 1 115 ? -7.438 -3.630 -2.696 1.00 87.00 115 PHE A O 1
ATOM 890 N N . PHE A 1 116 ? -5.526 -2.677 -1.939 1.00 86.75 116 PHE A N 1
ATOM 891 C CA . PHE A 1 116 ? -5.241 -3.607 -0.834 1.00 86.75 116 PHE A CA 1
ATOM 892 C C . PHE A 1 116 ? -5.027 -5.073 -1.249 1.00 86.75 116 PHE A C 1
ATOM 894 O O . PHE A 1 116 ? -5.116 -5.975 -0.419 1.00 86.75 116 PHE A O 1
ATOM 901 N N . ALA A 1 117 ? -4.699 -5.319 -2.520 1.00 90.06 117 ALA A N 1
ATOM 902 C CA . ALA A 1 117 ? -4.280 -6.624 -3.016 1.00 90.06 117 ALA A CA 1
ATOM 903 C C . ALA A 1 117 ? -2.845 -6.564 -3.553 1.00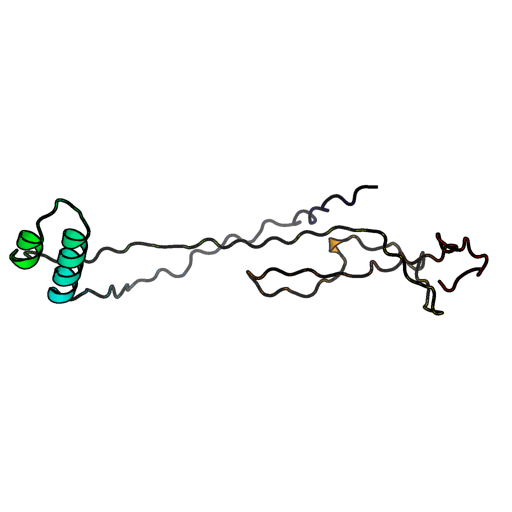 90.06 117 ALA A C 1
ATOM 905 O O . ALA A 1 117 ? -2.435 -5.577 -4.169 1.00 90.06 117 ALA A O 1
ATOM 906 N N . GLU A 1 118 ? -2.081 -7.637 -3.351 1.00 90.81 118 GLU A N 1
ATOM 907 C CA . GLU A 1 118 ? -0.745 -7.751 -3.930 1.00 90.81 118 GLU A CA 1
ATOM 908 C C . GLU A 1 118 ? -0.819 -7.885 -5.456 1.00 90.81 118 GLU A C 1
ATOM 910 O O . GLU A 1 118 ? -1.641 -8.622 -6.007 1.00 90.81 118 GLU A O 1
ATOM 915 N N . GLY A 1 119 ? 0.073 -7.185 -6.156 1.00 91.44 119 GLY A N 1
ATOM 916 C CA . GLY A 1 119 ? 0.143 -7.225 -7.610 1.00 91.44 119 GLY A CA 1
ATOM 917 C C . GLY A 1 119 ? 1.531 -6.879 -8.132 1.00 91.44 119 GLY A C 1
ATOM 918 O O . GLY A 1 119 ? 2.249 -6.067 -7.553 1.00 91.44 119 GLY A O 1
ATOM 919 N N . LYS A 1 120 ? 1.904 -7.486 -9.262 1.00 93.31 120 LYS A N 1
ATOM 920 C CA . LYS A 1 120 ? 3.141 -7.187 -9.993 1.00 93.31 120 LYS A CA 1
ATOM 921 C C . LYS A 1 120 ? 2.832 -7.014 -11.474 1.00 93.31 120 LYS A C 1
ATOM 923 O O . LYS A 1 120 ? 2.101 -7.810 -12.056 1.00 93.31 120 LYS A O 1
ATOM 928 N N . GLN A 1 121 ? 3.417 -5.991 -12.088 1.00 93.38 121 GLN A N 1
ATOM 929 C CA . GLN A 1 121 ? 3.319 -5.738 -13.525 1.00 93.38 121 GLN A CA 1
ATOM 930 C C . GLN A 1 121 ? 4.723 -5.660 -14.119 1.00 93.38 121 GLN A C 1
ATOM 932 O O . GLN A 1 121 ? 5.623 -5.081 -13.516 1.00 93.38 121 GLN A O 1
ATOM 937 N N . GLN A 1 122 ? 4.907 -6.259 -15.294 1.00 94.38 122 GLN A N 1
ATOM 938 C CA . GLN A 1 122 ? 6.115 -6.103 -16.099 1.00 94.38 122 GLN A CA 1
ATOM 939 C C . GLN A 1 122 ? 5.742 -5.305 -17.339 1.00 94.38 122 GLN A C 1
ATOM 941 O O . GLN A 1 122 ? 4.845 -5.698 -18.086 1.00 94.38 122 GLN A O 1
ATOM 946 N N . ILE A 1 123 ? 6.397 -4.163 -17.522 1.00 94.12 123 ILE A N 1
ATOM 947 C CA . ILE A 1 123 ? 6.109 -3.232 -18.608 1.00 94.12 123 ILE A CA 1
ATOM 948 C C . ILE A 1 123 ? 7.421 -2.967 -19.332 1.00 94.12 123 ILE A C 1
ATOM 950 O O . ILE A 1 123 ? 8.420 -2.607 -18.709 1.00 94.12 123 ILE A O 1
ATOM 954 N N . LYS A 1 124 ? 7.425 -3.164 -20.651 1.00 92.62 124 LYS A N 1
ATOM 955 C CA . LYS A 1 124 ? 8.574 -2.824 -21.487 1.00 92.62 124 LYS A CA 1
ATOM 956 C C . LYS A 1 124 ? 8.769 -1.311 -21.462 1.00 92.62 124 LYS A C 1
ATOM 958 O O . LYS A 1 124 ? 7.833 -0.573 -21.760 1.00 92.62 124 LYS A O 1
ATOM 963 N N . VAL A 1 125 ? 9.979 -0.863 -21.132 1.00 92.94 125 VAL A N 1
ATOM 964 C CA . VAL A 1 125 ? 10.338 0.556 -21.221 1.00 92.94 125 VAL A CA 1
ATOM 965 C C . VAL A 1 125 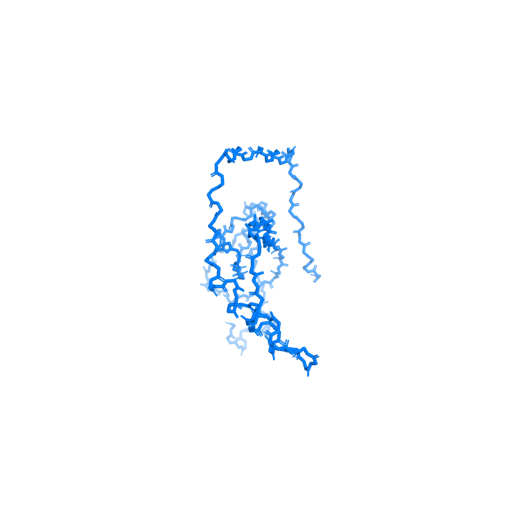? 10.390 0.946 -22.707 1.00 92.94 125 VAL A C 1
ATOM 967 O O . VAL A 1 125 ? 11.117 0.306 -23.472 1.00 92.94 125 VAL A O 1
ATOM 970 N N . PRO A 1 126 ? 9.601 1.939 -23.155 1.00 93.06 126 PRO A N 1
ATOM 971 C CA . PRO A 1 126 ? 9.637 2.396 -24.540 1.00 93.06 126 PRO A CA 1
ATOM 972 C C . PRO A 1 126 ? 11.003 2.970 -24.927 1.00 93.06 126 PRO A C 1
ATOM 974 O O . PRO A 1 126 ? 11.684 3.583 -24.104 1.00 93.06 126 PRO A O 1
ATOM 977 N N . TYR A 1 127 ? 11.380 2.814 -26.196 1.00 92.62 127 TYR A N 1
ATOM 978 C CA . TYR A 1 127 ? 12.586 3.405 -26.797 1.00 92.62 127 TYR A CA 1
ATOM 979 C C . TYR A 1 127 ? 13.917 2.910 -26.213 1.00 92.62 127 TYR A C 1
ATOM 981 O O . TYR A 1 127 ? 14.958 3.546 -26.399 1.00 92.62 127 TYR A O 1
ATOM 989 N N . THR A 1 128 ? 13.914 1.764 -25.526 1.00 92.19 128 THR A N 1
ATOM 990 C CA . THR A 1 128 ? 15.127 1.144 -24.959 1.00 92.19 128 THR A CA 1
ATOM 991 C C . THR A 1 128 ? 15.477 -0.205 -25.582 1.00 92.19 128 THR A C 1
ATOM 993 O O . THR A 1 128 ? 16.401 -0.870 -25.108 1.00 92.19 128 THR A O 1
ATOM 996 N N . SER A 1 129 ? 14.764 -0.656 -26.622 1.00 91.56 129 SER A N 1
ATOM 997 C CA . SER A 1 129 ? 15.074 -1.942 -27.263 1.00 91.56 129 SER A CA 1
ATOM 998 C C . SER A 1 129 ? 16.390 -1.851 -28.020 1.00 91.56 129 SER A C 1
ATOM 1000 O O . SER A 1 129 ? 16.566 -0.953 -28.825 1.00 91.56 129 SER A O 1
ATOM 1002 N N . SER A 1 130 ? 17.297 -2.810 -27.858 1.00 90.31 130 SER A N 1
ATOM 1003 C CA . SER A 1 130 ? 18.502 -2.890 -28.691 1.00 90.31 130 SER A CA 1
ATOM 1004 C C . SER A 1 130 ? 18.732 -4.320 -29.155 1.00 90.31 130 SER A C 1
ATOM 1006 O O . SER A 1 130 ? 18.421 -5.265 -28.433 1.00 90.31 130 SER A O 1
ATOM 1008 N N . MET A 1 131 ? 19.281 -4.478 -30.359 1.00 89.44 131 MET A N 1
ATOM 1009 C CA . MET A 1 131 ? 19.762 -5.768 -30.841 1.00 89.44 131 MET A CA 1
ATOM 1010 C C . MET A 1 131 ? 21.243 -5.917 -30.512 1.00 89.44 131 MET A C 1
ATOM 1012 O O . MET A 1 131 ? 22.050 -5.029 -30.790 1.00 89.44 131 MET A O 1
ATOM 1016 N N . LYS A 1 132 ? 21.598 -7.058 -29.929 1.00 88.75 132 LYS A N 1
ATOM 1017 C CA . LYS A 1 132 ? 22.980 -7.457 -29.661 1.00 88.75 132 LYS A CA 1
ATOM 1018 C C . LYS A 1 132 ? 23.168 -8.902 -30.096 1.00 88.75 132 LYS A C 1
ATOM 1020 O O . LYS A 1 132 ? 22.204 -9.664 -30.149 1.00 88.75 132 LYS A O 1
ATOM 1025 N N . ALA A 1 133 ? 24.410 -9.277 -30.393 1.00 88.31 133 ALA A N 1
ATOM 1026 C CA . ALA A 1 133 ? 24.748 -10.678 -30.602 1.00 88.31 133 ALA A CA 1
ATOM 1027 C C . ALA A 1 133 ? 24.333 -11.495 -29.368 1.00 88.31 133 ALA A C 1
ATOM 1029 O O . ALA A 1 133 ? 24.517 -11.052 -28.233 1.00 88.31 133 ALA A O 1
ATOM 1030 N N . CYS A 1 134 ? 23.750 -12.673 -29.595 1.00 87.31 134 CYS A N 1
ATOM 1031 C CA . CYS A 1 134 ? 23.301 -13.543 -28.514 1.00 87.31 134 CYS A CA 1
ATOM 1032 C C . CYS A 1 134 ? 24.478 -13.905 -27.602 1.00 87.31 134 CYS A C 1
ATOM 1034 O O . CYS A 1 134 ? 25.509 -14.372 -28.080 1.00 87.31 134 CYS A O 1
ATOM 1036 N N . HIS A 1 135 ? 24.308 -13.750 -26.288 1.00 85.31 135 HIS A N 1
ATOM 1037 C CA . HIS A 1 135 ? 25.357 -14.051 -25.304 1.00 85.31 135 HIS A CA 1
ATOM 1038 C C . HIS A 1 135 ? 25.795 -15.524 -25.327 1.00 85.31 135 HIS A C 1
ATOM 1040 O O . HIS A 1 135 ? 26.935 -15.828 -24.995 1.00 85.31 135 HIS A O 1
ATOM 1046 N N . ASN A 1 136 ? 24.910 -16.433 -25.753 1.00 84.06 136 ASN A N 1
ATOM 1047 C CA . ASN A 1 136 ? 25.168 -17.876 -25.763 1.00 84.06 136 ASN A CA 1
ATOM 1048 C C . ASN A 1 136 ? 25.831 -18.372 -27.055 1.00 84.06 136 ASN A C 1
ATOM 1050 O O . ASN A 1 136 ? 26.727 -19.209 -26.998 1.00 84.06 136 ASN A O 1
ATOM 1054 N N . CYS A 1 137 ? 25.372 -17.912 -28.225 1.00 85.75 137 CYS A N 1
ATOM 1055 C CA . CYS A 1 137 ? 25.923 -18.349 -29.516 1.00 85.75 137 CYS A CA 1
ATOM 1056 C C . CYS A 1 137 ? 26.918 -17.347 -30.116 1.00 85.75 137 CYS A C 1
ATOM 1058 O O . CYS A 1 137 ? 27.486 -17.620 -31.170 1.00 85.75 137 CYS A O 1
ATOM 1060 N N . LEU A 1 138 ? 27.091 -16.183 -29.480 1.00 85.81 138 LEU A N 1
ATOM 1061 C CA . LEU A 1 138 ? 27.941 -15.074 -29.919 1.00 85.81 138 LEU A CA 1
ATOM 1062 C C . LEU A 1 138 ? 27.595 -14.540 -31.321 1.00 85.81 138 LEU A C 1
ATOM 1064 O O . LEU A 1 138 ? 28.431 -13.942 -31.987 1.00 85.81 138 LEU A O 1
ATOM 1068 N N . GLY A 1 139 ? 26.359 -14.761 -31.784 1.00 82.38 139 GLY A N 1
ATOM 1069 C CA . GLY A 1 139 ? 25.920 -14.416 -33.143 1.00 82.38 139 GLY A CA 1
ATOM 1070 C C . GLY A 1 139 ? 26.373 -15.400 -34.229 1.00 82.38 139 GLY A C 1
ATOM 1071 O O . GLY A 1 139 ? 26.171 -15.130 -35.407 1.00 82.38 139 GLY A O 1
ATOM 1072 N N . ILE A 1 140 ? 26.960 -16.541 -33.851 1.00 84.44 140 ILE A N 1
ATOM 1073 C CA . ILE A 1 140 ? 27.549 -17.525 -34.778 1.00 84.44 140 ILE A CA 1
ATOM 1074 C C . ILE A 1 140 ? 26.508 -18.562 -35.244 1.00 84.44 140 ILE A C 1
ATOM 1076 O O . ILE A 1 140 ? 26.724 -19.277 -36.215 1.00 84.44 140 ILE A O 1
ATOM 1080 N N . GLY A 1 141 ? 25.362 -18.669 -34.563 1.00 79.69 141 GLY A N 1
ATOM 1081 C CA . GLY A 1 141 ? 24.276 -19.569 -34.978 1.00 79.69 141 GLY A CA 1
ATOM 1082 C C . GLY A 1 141 ? 24.536 -21.060 -34.724 1.00 79.69 141 GLY A C 1
ATOM 1083 O O . GLY A 1 141 ? 23.796 -21.899 -35.222 1.00 79.69 141 GLY A O 1
ATOM 1084 N N . HIS A 1 142 ? 25.538 -21.417 -33.908 1.00 77.00 142 HIS A N 1
ATOM 1085 C CA . HIS A 1 142 ? 25.822 -22.815 -33.536 1.00 77.00 142 HIS A CA 1
ATOM 1086 C C . HIS A 1 142 ? 24.664 -23.482 -32.756 1.00 77.00 142 HIS A C 1
ATOM 1088 O O . HIS A 1 142 ? 24.609 -24.704 -32.621 1.00 77.00 142 HIS A O 1
ATOM 1094 N N . LYS A 1 143 ? 23.750 -22.687 -32.188 1.00 76.88 143 LYS A N 1
ATOM 1095 C CA . LYS A 1 143 ? 22.542 -23.136 -31.482 1.00 76.88 143 LYS A CA 1
ATOM 1096 C C . LYS A 1 143 ? 21.407 -22.147 -31.785 1.00 76.88 143 LYS A C 1
ATOM 1098 O O . LYS A 1 143 ? 21.708 -20.953 -31.902 1.00 76.88 143 LYS A O 1
ATOM 1103 N N . PRO A 1 144 ? 20.144 -22.601 -31.896 1.00 75.69 144 PRO A N 1
ATOM 1104 C CA . PRO A 1 144 ? 19.003 -21.693 -31.994 1.00 75.69 144 PRO A CA 1
ATOM 1105 C C . PRO A 1 144 ? 18.969 -20.761 -30.773 1.00 75.69 144 PRO A C 1
ATOM 1107 O O . PRO A 1 144 ? 19.306 -21.185 -29.664 1.00 75.69 144 PRO A O 1
ATOM 1110 N N . CYS A 1 145 ? 18.652 -19.488 -31.017 1.00 71.00 145 CYS A N 1
ATOM 1111 C CA . CYS A 1 145 ? 18.605 -18.426 -30.009 1.00 71.00 145 CYS A CA 1
ATOM 1112 C C . CYS A 1 145 ? 17.195 -18.241 -29.471 1.00 71.00 145 CYS A C 1
ATOM 1114 O O . CYS A 1 145 ? 16.254 -18.300 -30.291 1.00 71.00 145 CYS A O 1
#